Protein AF-A0A1Q3JWM1-F1 (afdb_monomer_lite)

Foldseek 3Di:
DDDDPPPPDQKDKDFDDPVCVVLLVVQVPPDQQDLVSAAWGMFIGGNNHTFKTWHWGADPVRDIDIDMTGHPPPDDPVSRVVRRVNSVVRCCVVPVPPDPNCVVSSVVSVVVSVVVVVVVVVVVVVVVVPDPPPDDDPDDDDDDDDDD

Structure (mmCIF, N/CA/C/O backbone):
data_AF-A0A1Q3JWM1-F1
#
_entry.id   AF-A0A1Q3JWM1-F1
#
loop_
_atom_site.group_PDB
_atom_site.id
_atom_site.type_symbol
_atom_site.label_atom_id
_atom_site.label_alt_id
_atom_site.label_comp_id
_atom_site.label_asym_id
_atom_site.label_entity_id
_atom_site.label_seq_id
_atom_site.pdbx_PDB_ins_code
_atom_site.Cartn_x
_atom_site.Cartn_y
_atom_site.Cartn_z
_atom_site.occupancy
_atom_site.B_iso_or_equiv
_atom_site.auth_seq_id
_atom_site.auth_comp_id
_atom_site.auth_asym_id
_atom_site.auth_atom_id
_atom_site.pdbx_PDB_model_num
ATOM 1 N N . MET A 1 1 ? -7.170 17.143 43.282 1.00 37.19 1 MET A N 1
ATOM 2 C CA . MET A 1 1 ? -6.488 16.048 42.560 1.00 37.19 1 MET A CA 1
ATOM 3 C C . MET A 1 1 ? -7.403 15.636 41.421 1.00 37.19 1 MET A C 1
ATOM 5 O O . MET A 1 1 ? -8.387 14.960 41.677 1.00 37.19 1 MET A O 1
ATOM 9 N N . ASN A 1 2 ? -7.149 16.125 40.206 1.00 36.41 2 ASN A N 1
ATOM 10 C CA . ASN A 1 2 ? -7.968 15.800 39.038 1.00 36.41 2 ASN A CA 1
ATOM 11 C C . ASN A 1 2 ? -7.281 14.666 38.282 1.00 36.41 2 ASN A C 1
ATOM 13 O O . ASN A 1 2 ? -6.197 14.849 37.736 1.00 36.41 2 ASN A O 1
ATOM 17 N N . THR A 1 3 ? -7.892 13.488 38.296 1.00 42.66 3 THR A N 1
ATOM 18 C CA . THR A 1 3 ? -7.459 12.333 37.514 1.00 42.66 3 THR A CA 1
ATOM 19 C C . THR A 1 3 ? -7.786 12.576 36.045 1.00 42.66 3 THR A C 1
ATOM 21 O O . THR A 1 3 ? -8.937 12.471 35.626 1.00 42.66 3 THR A O 1
ATOM 24 N N . THR A 1 4 ? -6.775 12.921 35.252 1.00 42.38 4 THR A N 1
ATOM 25 C CA . THR A 1 4 ? -6.856 12.885 33.791 1.00 42.38 4 THR A CA 1
ATOM 26 C C . THR A 1 4 ? -6.904 11.429 33.342 1.00 42.38 4 THR A C 1
ATOM 28 O O . THR A 1 4 ? -5.921 10.706 33.485 1.00 42.38 4 THR A O 1
ATOM 31 N N . HIS A 1 5 ? -8.040 10.995 32.797 1.00 37.16 5 HIS A N 1
ATOM 32 C CA . HIS A 1 5 ? -8.106 9.778 31.994 1.00 37.16 5 HIS A CA 1
ATOM 33 C C . HIS A 1 5 ? -7.299 10.004 30.711 1.00 37.16 5 HIS A C 1
ATOM 35 O O . HIS A 1 5 ? -7.770 10.611 29.753 1.00 37.16 5 HIS A O 1
ATOM 41 N N . THR A 1 6 ? -6.052 9.549 30.705 1.00 42.75 6 THR A N 1
ATOM 42 C CA . THR A 1 6 ? -5.220 9.437 29.508 1.00 42.75 6 THR A CA 1
ATOM 43 C C . THR A 1 6 ? -5.717 8.251 28.678 1.00 42.75 6 THR A C 1
ATOM 45 O O . THR A 1 6 ? -5.238 7.131 28.824 1.00 42.75 6 THR A O 1
ATOM 48 N N . THR A 1 7 ? -6.695 8.473 27.797 1.00 46.28 7 THR A N 1
ATOM 49 C CA . THR A 1 7 ? -7.038 7.533 26.714 1.00 46.28 7 THR A CA 1
ATOM 50 C C . THR A 1 7 ? -6.046 7.740 25.569 1.00 46.28 7 THR A C 1
ATOM 52 O O . THR A 1 7 ? -6.336 8.351 24.542 1.00 46.28 7 THR A O 1
ATOM 55 N N . THR A 1 8 ? -4.805 7.313 25.782 1.00 51.16 8 THR A N 1
ATOM 56 C CA . THR A 1 8 ? -3.769 7.305 24.751 1.00 51.16 8 THR A CA 1
ATOM 57 C C . THR A 1 8 ? -3.976 6.113 23.809 1.00 51.16 8 THR A C 1
ATOM 59 O O . THR A 1 8 ? -4.182 4.987 24.251 1.00 51.16 8 THR A O 1
ATOM 62 N N . SER A 1 9 ? -3.857 6.367 22.500 1.00 58.03 9 SER A N 1
ATOM 63 C CA . SER A 1 9 ? -3.750 5.404 21.382 1.00 58.03 9 SER A CA 1
ATOM 64 C C . SER A 1 9 ? -5.025 4.688 20.898 1.00 58.03 9 SER A C 1
ATOM 66 O O . SER A 1 9 ? -5.264 3.524 21.200 1.00 58.03 9 SER A O 1
ATOM 68 N N . HIS A 1 10 ? -5.804 5.335 20.022 1.00 71.31 10 HIS A N 1
ATOM 69 C CA . HIS A 1 10 ? -6.784 4.606 19.196 1.00 71.31 10 HIS A CA 1
ATOM 70 C C . HIS A 1 10 ? -6.330 4.359 17.753 1.00 71.31 10 HIS A C 1
ATOM 72 O O . HIS A 1 10 ? -6.899 3.484 17.108 1.00 71.31 10 HIS A O 1
ATOM 78 N N . SER A 1 11 ? -5.300 5.061 17.265 1.00 82.44 11 SER A N 1
ATOM 79 C CA . SER A 1 11 ? -4.729 4.876 15.925 1.00 82.44 11 SER A CA 1
ATOM 80 C C . SER A 1 11 ? -3.393 4.133 15.970 1.00 82.44 11 SER A C 1
ATOM 82 O O . SER A 1 11 ? -2.489 4.537 16.703 1.00 82.44 11 SER A O 1
ATOM 84 N N . LYS A 1 12 ? -3.240 3.092 15.150 1.00 92.44 12 LYS A N 1
ATOM 85 C CA . LYS A 1 12 ? -2.008 2.308 14.999 1.00 92.44 12 LYS A CA 1
ATOM 86 C C . LYS A 1 12 ? -1.641 2.189 13.525 1.00 92.44 12 LYS A C 1
ATOM 88 O O . LYS A 1 12 ? -2.511 1.916 12.703 1.00 92.44 12 LYS A O 1
ATOM 93 N N . VAL A 1 13 ? -0.356 2.332 13.208 1.00 95.75 13 VAL A N 1
ATOM 94 C CA . VAL A 1 13 ? 0.182 1.970 11.892 1.00 95.75 13 VAL A CA 1
ATOM 95 C C . VAL A 1 13 ? 0.897 0.624 11.978 1.00 95.75 13 VAL A C 1
ATOM 97 O O . VAL A 1 13 ? 1.533 0.317 12.990 1.00 95.75 13 VAL A O 1
ATOM 100 N N . ARG A 1 14 ? 0.731 -0.220 10.958 1.00 95.94 14 ARG A N 1
ATOM 101 C CA . ARG A 1 14 ? 1.382 -1.536 10.870 1.00 95.94 14 ARG A CA 1
ATOM 102 C C . ARG A 1 14 ? 1.561 -1.997 9.426 1.00 95.94 14 ARG A C 1
ATOM 104 O O . ARG A 1 14 ? 0.873 -1.515 8.528 1.00 95.94 14 ARG A O 1
ATOM 111 N N . ASN A 1 15 ? 2.419 -2.998 9.240 1.00 96.44 15 ASN A N 1
ATOM 112 C CA . ASN A 1 15 ? 2.570 -3.717 7.976 1.00 96.44 15 ASN A CA 1
ATOM 113 C C . ASN A 1 15 ? 1.257 -4.364 7.510 1.00 96.44 15 ASN A C 1
ATOM 115 O O . ASN A 1 15 ? 0.400 -4.761 8.312 1.00 96.44 15 ASN A O 1
ATOM 119 N N . VAL A 1 16 ? 1.144 -4.503 6.191 1.00 95.81 16 VAL A N 1
ATOM 120 C CA . VAL A 1 16 ? 0.069 -5.247 5.533 1.00 95.81 16 VAL A CA 1
ATOM 121 C C . VAL A 1 16 ? 0.322 -6.749 5.666 1.00 95.81 16 VAL A C 1
ATOM 123 O O . VAL A 1 16 ? 1.399 -7.240 5.326 1.00 95.81 16 VAL A O 1
ATOM 126 N N . HIS A 1 17 ? -0.689 -7.497 6.104 1.00 93.75 17 HIS A N 1
ATOM 127 C CA . HIS A 1 17 ? -0.715 -8.955 6.014 1.00 93.75 17 HIS A CA 1
ATOM 128 C C . HIS A 1 17 ? -1.680 -9.410 4.914 1.00 93.75 17 HIS A C 1
ATOM 130 O O . HIS A 1 17 ? -2.608 -8.695 4.543 1.00 93.75 17 HIS A O 1
ATOM 136 N N . LEU A 1 18 ? -1.507 -10.638 4.411 1.00 89.19 18 LEU A N 1
ATOM 137 C CA . LEU A 1 18 ? -2.364 -11.186 3.351 1.00 89.19 18 LEU A CA 1
ATOM 138 C C . LEU A 1 18 ? -3.856 -11.171 3.737 1.00 89.19 18 LEU A C 1
ATOM 140 O O . LEU A 1 18 ? -4.710 -10.845 2.917 1.00 89.19 18 LEU A O 1
ATOM 144 N N . ALA A 1 19 ? -4.159 -11.454 5.007 1.00 91.75 19 ALA A N 1
ATOM 145 C CA . ALA A 1 19 ? -5.518 -11.424 5.548 1.00 91.75 19 ALA A CA 1
ATOM 146 C C . ALA A 1 19 ? -6.165 -10.023 5.534 1.00 91.75 19 ALA A C 1
ATOM 148 O O . ALA A 1 19 ? -7.382 -9.910 5.671 1.00 91.75 19 ALA A O 1
ATOM 149 N N . ASP A 1 20 ? -5.379 -8.956 5.364 1.00 94.06 20 ASP A N 1
ATOM 150 C CA . ASP A 1 20 ? -5.893 -7.591 5.279 1.00 94.06 20 ASP A CA 1
ATOM 151 C C . ASP A 1 20 ? -6.353 -7.214 3.865 1.00 94.06 20 ASP A C 1
ATOM 153 O O . ASP A 1 20 ? -7.074 -6.229 3.713 1.00 94.06 20 ASP A O 1
ATOM 157 N N . LEU A 1 21 ? -5.982 -7.974 2.825 1.00 92.56 21 LEU A N 1
ATOM 158 C CA . LEU A 1 21 ? -6.252 -7.593 1.433 1.00 92.56 21 LEU A CA 1
ATOM 159 C C . LEU A 1 21 ? -7.745 -7.390 1.149 1.00 92.56 21 LEU A C 1
ATOM 161 O O . LEU A 1 21 ? -8.106 -6.421 0.486 1.00 92.56 21 LEU A O 1
ATOM 165 N N . SER A 1 22 ? -8.625 -8.234 1.694 1.00 91.12 22 SER A N 1
ATOM 166 C CA . SER A 1 22 ? -10.079 -8.073 1.535 1.00 91.12 22 SER A CA 1
ATOM 167 C C . SER A 1 22 ? -10.580 -6.743 2.111 1.00 91.12 22 SER A C 1
ATOM 169 O O . SER A 1 22 ? -11.409 -6.064 1.504 1.00 91.12 22 SER A O 1
ATOM 171 N N . LYS A 1 23 ? -10.020 -6.321 3.248 1.00 93.00 23 LYS A N 1
ATOM 172 C CA . LYS A 1 23 ? -10.334 -5.042 3.893 1.00 93.00 23 LYS A CA 1
ATOM 173 C C . LYS A 1 23 ? -9.750 -3.860 3.117 1.00 93.00 23 LYS A C 1
ATOM 175 O O . LYS A 1 23 ? -10.416 -2.839 2.995 1.00 93.00 23 LYS A O 1
ATOM 180 N N . ILE A 1 24 ? -8.548 -3.994 2.552 1.00 93.75 24 ILE A N 1
ATOM 181 C CA . ILE A 1 24 ? -7.938 -2.965 1.692 1.00 93.75 24 ILE A CA 1
ATOM 182 C C . ILE A 1 24 ? -8.775 -2.759 0.430 1.00 93.75 24 ILE A C 1
ATOM 184 O O . ILE A 1 24 ? -9.033 -1.622 0.054 1.00 93.75 24 ILE A O 1
ATOM 188 N N . ILE A 1 25 ? -9.262 -3.837 -0.191 1.00 92.25 25 ILE A N 1
ATOM 189 C CA . ILE A 1 25 ? -10.159 -3.755 -1.353 1.00 92.25 25 ILE A CA 1
ATOM 190 C C . ILE A 1 25 ? -11.453 -3.025 -0.984 1.00 92.25 25 ILE A C 1
ATOM 192 O O . ILE A 1 25 ? -11.930 -2.206 -1.766 1.00 92.25 25 ILE A O 1
ATOM 196 N N . ALA A 1 26 ? -11.989 -3.256 0.217 1.00 90.69 26 ALA A N 1
ATOM 197 C CA . ALA A 1 26 ? -13.153 -2.518 0.700 1.00 90.69 26 ALA A CA 1
ATOM 198 C C . ALA A 1 26 ? -12.875 -1.008 0.855 1.00 90.69 26 ALA A C 1
ATOM 200 O O . ALA A 1 26 ? -13.750 -0.204 0.546 1.00 90.69 26 ALA A O 1
ATOM 201 N N . VAL A 1 27 ? -11.665 -0.609 1.278 1.00 91.00 27 VAL A N 1
ATOM 202 C CA . VAL A 1 27 ? -11.246 0.811 1.313 1.00 91.00 27 VAL A CA 1
ATOM 203 C C . VAL A 1 27 ? -11.011 1.366 -0.095 1.00 91.00 27 VAL A C 1
ATOM 205 O O . VAL A 1 27 ? -11.381 2.501 -0.375 1.00 91.00 27 VAL A O 1
ATOM 208 N N . TYR A 1 28 ? -10.429 0.575 -1.000 1.00 91.06 28 TYR A N 1
ATOM 209 C CA . TYR A 1 28 ? -10.195 0.962 -2.395 1.00 91.06 28 TYR A CA 1
ATOM 210 C C . TYR A 1 28 ? -11.502 1.271 -3.144 1.00 91.06 28 TYR A C 1
ATOM 212 O O . TYR A 1 28 ? -11.532 2.155 -4.007 1.00 91.06 28 TYR A O 1
ATOM 220 N N . GLY A 1 29 ? -12.584 0.582 -2.768 1.00 88.06 29 GLY A N 1
ATOM 221 C CA . GLY A 1 29 ? -13.933 0.787 -3.280 1.00 88.06 29 GLY A CA 1
ATOM 222 C C . GLY A 1 29 ? -14.179 0.095 -4.623 1.00 88.06 29 GLY A C 1
ATOM 223 O O . GLY A 1 29 ? -13.504 -0.865 -4.991 1.00 88.06 29 GLY A O 1
ATOM 224 N N . ASN A 1 30 ? -15.154 0.600 -5.382 1.00 84.69 30 ASN A N 1
ATOM 225 C CA . ASN A 1 30 ? -15.627 -0.007 -6.637 1.00 84.69 30 ASN A CA 1
ATOM 226 C C . ASN A 1 30 ? -14.753 0.317 -7.863 1.00 84.69 30 ASN A C 1
ATOM 228 O O . ASN A 1 30 ? -15.215 0.230 -9.000 1.00 84.69 30 ASN A O 1
ATOM 232 N N . LYS A 1 31 ? -13.498 0.722 -7.653 1.00 87.88 31 LYS A N 1
ATOM 233 C CA . LYS A 1 31 ? -12.572 1.008 -8.749 1.00 87.88 31 LYS A CA 1
ATOM 234 C C . LYS A 1 31 ? -12.132 -0.307 -9.411 1.00 87.88 31 LYS A C 1
ATOM 236 O O . LYS A 1 31 ? -11.950 -1.309 -8.710 1.00 87.88 31 LYS A O 1
ATOM 241 N N . PRO A 1 32 ? -11.959 -0.333 -10.744 1.00 87.56 32 PRO A N 1
ATOM 242 C CA . PRO A 1 32 ? -11.414 -1.502 -11.418 1.00 87.56 32 PRO A CA 1
ATOM 243 C C . PRO A 1 32 ? -10.010 -1.788 -10.882 1.00 87.56 32 PRO A C 1
ATOM 245 O O . PRO A 1 32 ? -9.215 -0.872 -10.682 1.00 87.56 32 PRO A O 1
ATOM 248 N N . LEU A 1 33 ? -9.711 -3.061 -10.633 1.00 90.19 33 LEU A N 1
ATOM 249 C CA . LEU A 1 33 ? -8.366 -3.461 -10.238 1.00 90.19 33 LEU A CA 1
ATOM 250 C C . LEU A 1 33 ? -7.458 -3.388 -11.469 1.00 90.19 33 LEU A C 1
ATOM 252 O O . LEU A 1 33 ? -7.638 -4.136 -12.426 1.00 90.19 33 LEU A O 1
ATOM 256 N N . SER A 1 34 ? -6.493 -2.480 -11.426 1.00 91.00 34 SER A N 1
ATOM 257 C CA . SER A 1 34 ? -5.409 -2.333 -12.397 1.00 91.00 34 SER A CA 1
ATOM 258 C C . SER A 1 34 ? -4.077 -2.272 -11.650 1.00 91.00 34 SER A C 1
ATOM 260 O O . SER A 1 34 ? -4.037 -2.318 -10.419 1.00 91.00 34 SER A O 1
ATOM 262 N N . THR A 1 35 ? -2.969 -2.131 -12.374 1.00 89.25 35 THR A N 1
ATOM 263 C CA . THR A 1 35 ? -1.657 -1.880 -11.760 1.00 89.25 35 THR A CA 1
ATOM 264 C C . THR A 1 35 ? -1.629 -0.616 -10.896 1.00 89.25 35 THR A C 1
ATOM 266 O O . THR A 1 35 ? -0.786 -0.521 -10.009 1.00 89.25 35 THR A O 1
ATOM 269 N N . ASP A 1 36 ? -2.582 0.304 -11.077 1.00 89.25 36 ASP A N 1
ATOM 270 C CA . ASP A 1 36 ? -2.727 1.519 -10.264 1.00 89.25 36 ASP A CA 1
ATOM 271 C C . ASP A 1 36 ? -3.224 1.227 -8.843 1.00 89.25 36 ASP A C 1
ATOM 273 O O . ASP A 1 36 ? -3.141 2.088 -7.968 1.00 89.25 36 ASP A O 1
ATOM 277 N N . PHE A 1 37 ? -3.717 0.007 -8.587 1.00 91.94 37 PHE A N 1
ATOM 278 C CA . PHE A 1 37 ? -3.938 -0.493 -7.229 1.00 91.94 37 PHE A CA 1
ATOM 279 C C . PHE A 1 37 ? -2.636 -0.486 -6.411 1.00 91.94 37 PHE A C 1
ATOM 281 O O . PHE A 1 37 ? -2.662 -0.270 -5.198 1.00 91.94 37 PHE A O 1
ATOM 288 N N . GLY A 1 38 ? -1.499 -0.681 -7.086 1.00 94.75 38 GLY A N 1
ATOM 289 C CA . GLY A 1 38 ? -0.177 -0.673 -6.485 1.00 94.75 38 GLY A CA 1
ATOM 290 C C . GLY A 1 38 ? 0.079 -1.852 -5.547 1.00 94.75 38 GLY A C 1
ATOM 291 O O . GLY A 1 38 ? -0.620 -2.868 -5.554 1.00 94.75 38 GLY A O 1
ATOM 292 N N . LEU A 1 39 ? 1.131 -1.721 -4.744 1.00 96.25 39 LEU A N 1
ATOM 293 C CA . LEU A 1 39 ? 1.480 -2.662 -3.687 1.00 96.25 39 LEU A CA 1
ATOM 294 C C . LEU A 1 39 ? 1.229 -1.994 -2.330 1.00 96.25 39 LEU A C 1
ATOM 296 O O . LEU A 1 39 ? 1.955 -1.059 -1.985 1.00 96.25 39 LEU A O 1
ATOM 300 N N . PRO A 1 40 ? 0.234 -2.447 -1.550 1.00 97.19 40 PRO A N 1
ATOM 301 C CA . PRO A 1 40 ? 0.021 -1.952 -0.197 1.00 97.19 40 PRO A CA 1
ATOM 302 C C . PRO A 1 40 ? 1.236 -2.231 0.693 1.00 97.19 40 PRO A C 1
ATOM 304 O O . PRO A 1 40 ? 1.732 -3.357 0.734 1.00 97.19 40 PRO A O 1
ATOM 307 N N . LEU A 1 41 ? 1.694 -1.212 1.418 1.00 97.19 41 LEU A N 1
ATOM 308 C CA . LEU A 1 41 ? 2.871 -1.283 2.291 1.00 97.19 41 LEU A CA 1
ATOM 309 C C . LEU A 1 41 ? 2.491 -1.172 3.767 1.00 97.19 41 LEU A C 1
ATOM 311 O O . LEU A 1 41 ? 2.994 -1.925 4.600 1.00 97.19 41 LEU A O 1
ATOM 315 N N . ALA A 1 42 ? 1.571 -0.261 4.085 1.00 97.88 42 ALA A N 1
ATOM 316 C CA . ALA A 1 42 ? 1.201 0.051 5.457 1.00 97.88 42 ALA A CA 1
ATOM 317 C C . ALA A 1 42 ? -0.302 0.285 5.603 1.00 97.88 42 ALA A C 1
ATOM 319 O O . ALA A 1 42 ? -0.975 0.723 4.670 1.00 97.88 42 ALA A O 1
ATOM 320 N N . LEU A 1 43 ? -0.813 0.018 6.801 1.00 97.56 43 LEU A N 1
ATOM 321 C CA . LEU A 1 43 ? -2.209 0.190 7.185 1.00 97.56 43 LEU A CA 1
ATOM 322 C C . LEU A 1 43 ? -2.316 1.156 8.347 1.00 97.56 43 LEU A C 1
ATOM 324 O O . LEU A 1 43 ? -1.548 1.051 9.300 1.00 97.56 43 LEU A O 1
ATOM 328 N N . LEU A 1 44 ? -3.324 2.020 8.298 1.00 96.50 44 LEU A N 1
ATOM 329 C CA . LEU A 1 44 ? -3.804 2.764 9.450 1.00 96.50 44 LEU A CA 1
ATOM 330 C C . LEU A 1 44 ? -5.034 2.059 10.022 1.00 96.50 44 LEU A C 1
ATOM 332 O O . LEU A 1 44 ? -6.052 1.895 9.344 1.00 96.50 44 LEU A O 1
ATOM 336 N N . GLU A 1 45 ? -4.934 1.679 11.287 1.00 94.44 45 GLU A N 1
ATOM 337 C CA . GLU A 1 45 ? -5.984 1.019 12.048 1.00 94.44 45 GLU A CA 1
ATOM 338 C C . GLU A 1 45 ? -6.511 1.964 13.130 1.00 94.44 45 GLU A C 1
ATOM 340 O O . GLU A 1 45 ? -5.724 2.513 13.900 1.00 94.44 45 GLU A O 1
ATOM 345 N N . TYR A 1 46 ? -7.830 2.144 13.202 1.00 91.12 46 TYR A N 1
ATOM 346 C CA . TYR A 1 46 ? -8.507 2.870 14.273 1.00 91.12 46 TYR A CA 1
ATOM 347 C C . TYR A 1 46 ? -9.557 1.961 14.909 1.00 91.12 46 TYR A C 1
ATOM 349 O O . TYR A 1 46 ? -10.413 1.431 14.209 1.00 91.12 46 TYR A O 1
ATOM 357 N N . CYS A 1 47 ? -9.483 1.725 16.222 1.00 88.56 47 CYS A N 1
ATOM 358 C CA . CYS A 1 47 ? -10.424 0.837 16.929 1.00 88.56 47 CYS A CA 1
ATOM 359 C C . CYS A 1 47 ? -10.608 -0.552 16.269 1.00 88.56 47 CYS A C 1
ATOM 361 O O . CYS A 1 47 ? -11.719 -1.075 16.215 1.00 88.56 47 CYS A O 1
ATOM 363 N N . LYS A 1 48 ? -9.511 -1.170 15.800 1.00 87.88 48 LYS A N 1
ATOM 364 C CA . LYS A 1 48 ? -9.475 -2.462 15.071 1.00 87.88 48 LYS A CA 1
ATOM 365 C C . LYS A 1 48 ? -10.069 -2.449 13.658 1.00 87.88 48 LYS A C 1
ATOM 367 O O . LYS A 1 48 ? -10.152 -3.496 13.012 1.00 87.88 48 LYS A O 1
ATOM 372 N N . GLU A 1 49 ? -10.441 -1.282 13.153 1.00 91.31 49 GLU A N 1
ATOM 373 C CA . GLU A 1 49 ? -10.905 -1.090 11.787 1.00 91.31 49 GLU A CA 1
ATOM 374 C C . GLU A 1 49 ? -9.787 -0.509 10.918 1.00 91.31 49 GLU A C 1
ATOM 376 O O . GLU A 1 49 ? -9.082 0.410 11.328 1.00 91.31 49 GLU A O 1
ATOM 381 N N . ILE A 1 50 ? -9.617 -1.034 9.701 1.00 94.06 50 ILE A N 1
ATOM 382 C CA . ILE A 1 50 ? -8.703 -0.434 8.724 1.00 94.06 50 ILE A CA 1
ATOM 383 C C . ILE A 1 50 ? -9.387 0.794 8.131 1.00 94.06 50 ILE A C 1
ATOM 385 O O . ILE A 1 50 ? -10.398 0.676 7.435 1.00 94.06 50 ILE A O 1
ATOM 389 N N . CYS A 1 51 ? -8.806 1.959 8.398 1.00 94.25 51 CYS A N 1
ATOM 390 C CA . CYS A 1 51 ? -9.347 3.258 8.008 1.00 94.25 51 CYS A CA 1
ATOM 391 C C . CYS A 1 51 ? -8.507 3.962 6.943 1.00 94.25 51 CYS A C 1
ATOM 393 O O . CYS A 1 51 ? -8.951 4.950 6.364 1.00 94.25 51 CYS A O 1
ATOM 395 N N . GLY A 1 52 ? -7.315 3.452 6.652 1.00 95.88 52 GLY A N 1
ATOM 396 C CA . GLY A 1 52 ? -6.501 3.909 5.539 1.00 95.88 52 GLY A CA 1
ATOM 397 C C . GLY A 1 52 ? -5.358 2.954 5.248 1.00 95.88 52 GLY A C 1
ATOM 398 O O . GLY A 1 52 ? -5.056 2.062 6.043 1.00 95.88 52 GLY A O 1
ATOM 399 N N . TYR A 1 53 ? -4.732 3.132 4.096 1.00 97.50 53 TYR A N 1
ATOM 400 C CA . TYR A 1 53 ? -3.543 2.391 3.709 1.00 97.50 53 TYR A CA 1
ATOM 401 C C . TYR A 1 53 ? -2.635 3.249 2.828 1.00 97.50 53 TYR A C 1
ATOM 403 O O . TYR A 1 53 ? -3.097 4.134 2.105 1.00 97.50 53 TYR A O 1
ATOM 411 N N . ALA A 1 54 ? -1.337 2.981 2.911 1.00 97.88 54 ALA A N 1
ATOM 412 C CA . ALA A 1 54 ? -0.344 3.489 1.980 1.00 97.88 54 ALA A CA 1
ATOM 413 C C . ALA A 1 54 ? 0.066 2.378 1.020 1.00 97.88 54 ALA A C 1
ATOM 415 O O . ALA A 1 54 ? 0.180 1.209 1.403 1.00 97.88 54 ALA A O 1
ATOM 416 N N . PHE A 1 55 ? 0.300 2.753 -0.226 1.00 97.50 55 PHE A N 1
ATOM 417 C CA . PHE A 1 55 ? 0.675 1.845 -1.294 1.00 97.50 55 PHE A CA 1
ATOM 418 C C . PHE A 1 55 ? 1.696 2.511 -2.204 1.00 97.50 55 PHE A C 1
ATOM 420 O O . PHE A 1 55 ? 1.684 3.726 -2.387 1.00 97.50 55 PHE A O 1
ATOM 427 N N . VAL A 1 56 ? 2.573 1.700 -2.785 1.00 96.88 56 VAL A N 1
ATOM 428 C CA . VAL A 1 56 ? 3.497 2.155 -3.821 1.00 96.88 56 VAL A CA 1
ATOM 429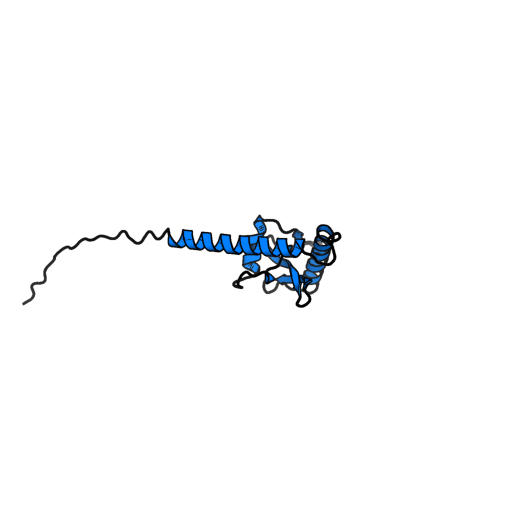 C C . VAL A 1 56 ? 2.937 1.819 -5.199 1.00 96.88 56 VAL A C 1
ATOM 431 O O . VAL A 1 56 ? 2.440 0.716 -5.434 1.00 96.88 56 VAL A O 1
ATOM 434 N N . THR A 1 57 ? 3.015 2.776 -6.113 1.00 95.81 57 THR A N 1
ATOM 435 C CA . THR A 1 57 ? 2.691 2.619 -7.535 1.00 95.81 57 THR A CA 1
ATOM 436 C C . THR A 1 57 ? 3.751 3.328 -8.379 1.00 95.81 57 THR A C 1
ATOM 438 O O . THR A 1 57 ? 4.689 3.898 -7.827 1.00 95.81 57 THR A O 1
ATOM 441 N N . PHE A 1 58 ? 3.623 3.301 -9.701 1.00 94.06 58 PHE A N 1
ATOM 442 C CA . PHE A 1 58 ? 4.498 4.038 -10.609 1.00 94.06 58 PHE A CA 1
ATOM 443 C C . PHE A 1 58 ? 3.827 5.331 -11.075 1.00 94.06 58 PHE A C 1
ATOM 445 O O . PHE A 1 58 ? 2.626 5.356 -11.346 1.00 94.06 58 PHE A O 1
ATOM 452 N N . ASN A 1 59 ? 4.594 6.419 -11.135 1.00 92.81 59 ASN A N 1
ATOM 453 C CA . ASN A 1 59 ? 4.153 7.671 -11.747 1.00 92.81 59 ASN A CA 1
ATOM 454 C C . ASN A 1 59 ? 4.248 7.597 -13.290 1.00 92.81 59 ASN A C 1
ATOM 456 O O . ASN A 1 59 ? 4.652 6.583 -13.865 1.00 92.81 59 ASN A O 1
ATOM 460 N N . SER A 1 60 ? 3.910 8.689 -13.981 1.00 91.69 60 SER A N 1
ATOM 461 C CA . SER A 1 60 ? 4.004 8.780 -15.449 1.00 91.69 60 SER A CA 1
ATOM 462 C C . SER A 1 60 ? 5.429 8.660 -16.002 1.00 91.69 60 SER A C 1
ATOM 464 O O . SER A 1 60 ? 5.594 8.395 -17.189 1.00 91.69 60 SER A O 1
ATOM 466 N N . PHE A 1 61 ? 6.448 8.853 -15.163 1.00 91.25 61 PHE A N 1
ATOM 467 C CA . PHE A 1 61 ? 7.868 8.719 -15.498 1.00 91.25 61 PHE A CA 1
ATOM 468 C C . PHE A 1 61 ? 8.422 7.327 -15.164 1.00 91.25 61 PHE A C 1
ATOM 470 O O . PHE A 1 61 ? 9.622 7.099 -15.281 1.00 91.25 61 PHE A O 1
ATOM 477 N N . ASN A 1 62 ? 7.554 6.382 -14.783 1.00 89.81 62 ASN A N 1
ATOM 478 C CA . ASN A 1 62 ? 7.927 5.037 -14.354 1.00 89.81 62 ASN A CA 1
ATOM 479 C C . ASN A 1 62 ? 8.852 5.024 -13.120 1.00 89.81 62 ASN A C 1
ATOM 481 O O . ASN A 1 62 ? 9.651 4.108 -12.934 1.00 89.81 62 ASN A O 1
ATOM 485 N N . GLU A 1 63 ? 8.687 6.004 -12.236 1.00 91.69 63 GLU A N 1
ATOM 486 C CA . GLU A 1 63 ? 9.353 6.052 -10.936 1.00 91.69 63 GLU A CA 1
ATOM 487 C C . GLU A 1 63 ? 8.374 5.635 -9.827 1.00 91.69 63 GLU A C 1
ATOM 489 O O . GLU A 1 63 ? 7.184 5.975 -9.898 1.00 91.69 63 GLU A O 1
ATOM 494 N N . PRO A 1 64 ? 8.833 4.909 -8.791 1.00 93.69 64 PRO A N 1
ATOM 495 C CA . PRO A 1 64 ? 7.993 4.573 -7.651 1.00 93.69 64 PRO A CA 1
ATOM 496 C C . PRO A 1 64 ? 7.535 5.825 -6.901 1.00 93.69 64 PRO A C 1
ATOM 498 O O . PRO A 1 64 ? 8.335 6.688 -6.550 1.00 93.69 64 PRO A O 1
ATOM 501 N N . GLN A 1 65 ? 6.247 5.883 -6.586 1.00 95.25 65 GLN A N 1
ATOM 502 C CA . GLN A 1 65 ? 5.655 6.895 -5.719 1.00 95.25 65 GLN A CA 1
ATOM 503 C C . GLN A 1 65 ? 4.781 6.228 -4.658 1.00 95.25 65 GLN A C 1
ATOM 505 O O . GLN A 1 65 ? 4.020 5.301 -4.956 1.00 95.25 65 GLN A O 1
ATOM 510 N N . ILE A 1 66 ? 4.876 6.709 -3.419 1.00 96.81 66 ILE A N 1
ATOM 511 C CA . ILE A 1 66 ? 4.006 6.276 -2.326 1.00 96.81 66 ILE A CA 1
ATOM 512 C C . ILE A 1 66 ? 2.801 7.204 -2.265 1.00 96.81 66 ILE A C 1
ATOM 514 O O . ILE A 1 66 ? 2.933 8.423 -2.165 1.00 96.81 66 ILE A O 1
ATOM 518 N N . LEU A 1 67 ? 1.620 6.604 -2.316 1.00 96.50 67 LEU A N 1
ATOM 519 C CA . LEU A 1 67 ? 0.340 7.280 -2.194 1.00 96.50 67 LEU A CA 1
ATOM 520 C C . LEU A 1 67 ? -0.426 6.714 -1.001 1.00 96.50 67 LEU A C 1
ATOM 522 O O . LEU A 1 67 ? -0.182 5.598 -0.540 1.00 96.50 67 LEU A O 1
ATOM 526 N N . THR A 1 68 ? -1.386 7.490 -0.512 1.00 96.31 68 THR A N 1
ATOM 527 C CA . THR A 1 68 ? -2.266 7.102 0.591 1.00 96.31 68 THR A CA 1
ATOM 528 C C . THR A 1 68 ? -3.721 7.180 0.181 1.00 96.31 68 THR A C 1
ATOM 530 O O . THR A 1 68 ? -4.115 7.995 -0.652 1.00 96.31 68 THR A O 1
ATOM 533 N N . HIS A 1 69 ? -4.528 6.315 0.784 1.00 95.44 69 HIS A N 1
ATOM 534 C CA . HIS A 1 69 ? -5.972 6.315 0.634 1.00 95.44 69 HIS A CA 1
ATOM 535 C C . HIS A 1 69 ? -6.612 6.089 2.001 1.00 95.44 69 HIS A C 1
ATOM 537 O O . HIS A 1 69 ? -6.188 5.216 2.760 1.00 95.44 69 HIS A O 1
ATOM 543 N N . PHE A 1 70 ? -7.640 6.873 2.308 1.00 94.44 70 PHE A N 1
ATOM 544 C CA . PHE A 1 70 ? -8.378 6.823 3.562 1.00 94.44 70 PHE A CA 1
ATOM 545 C C . PHE A 1 70 ? -9.864 6.608 3.311 1.00 94.44 70 PHE A C 1
ATOM 547 O O . PHE A 1 70 ? -10.415 7.055 2.305 1.00 94.44 70 PHE A O 1
ATOM 554 N N . LYS A 1 71 ? -10.530 5.986 4.283 1.00 93.00 71 LYS A N 1
ATOM 555 C CA . LYS A 1 71 ? -11.978 6.103 4.427 1.00 93.00 71 LYS A CA 1
ATOM 556 C C . LYS A 1 71 ? -12.341 7.560 4.716 1.00 93.00 71 LYS A C 1
ATOM 558 O O . LYS A 1 71 ? -11.581 8.295 5.353 1.00 93.00 71 LYS A O 1
ATOM 563 N N . GLN A 1 72 ? -13.531 7.963 4.280 1.00 88.75 72 GLN A N 1
ATOM 564 C CA . GLN A 1 72 ? -14.052 9.306 4.522 1.00 88.75 72 GLN A CA 1
ATOM 565 C C . GLN A 1 72 ? -14.011 9.647 6.022 1.00 88.75 72 GLN A C 1
ATOM 567 O O . GLN A 1 72 ? -14.438 8.850 6.853 1.00 88.75 72 GLN A O 1
ATOM 572 N N . GLY A 1 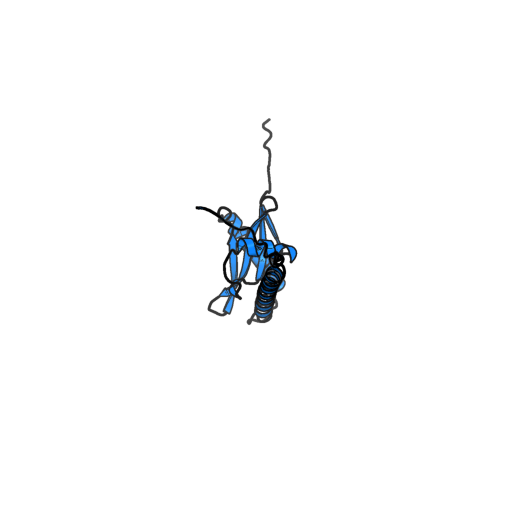73 ? -13.482 10.827 6.358 1.00 88.94 73 GLY A N 1
ATOM 573 C CA . GLY A 1 73 ? -13.395 11.320 7.739 1.00 88.94 73 GLY A CA 1
ATOM 574 C C . GLY A 1 73 ? -12.155 10.886 8.533 1.00 88.94 73 GLY A C 1
ATOM 575 O O . GLY A 1 73 ? -11.972 11.375 9.642 1.00 88.94 73 GLY A O 1
ATOM 576 N N . PHE A 1 74 ? -11.286 10.026 7.984 1.00 90.19 74 PHE A N 1
ATOM 577 C CA . PHE A 1 74 ? -10.056 9.573 8.661 1.00 90.19 74 PHE A CA 1
ATOM 578 C C . PHE A 1 74 ? -8.767 10.230 8.135 1.00 90.19 74 PHE A C 1
ATOM 580 O O . PHE A 1 74 ? -7.705 10.095 8.755 1.00 90.19 74 PHE A O 1
ATOM 587 N N . GLU A 1 75 ? -8.840 10.946 7.008 1.00 93.25 75 GLU A N 1
ATOM 588 C CA . GLU A 1 75 ? -7.704 11.711 6.488 1.00 93.25 75 GLU A CA 1
ATOM 589 C C . GLU A 1 75 ? -7.524 13.001 7.294 1.00 93.25 75 GLU A C 1
ATOM 591 O O . GLU A 1 75 ? -8.351 13.911 7.261 1.00 93.25 75 GLU A O 1
ATOM 596 N N . THR A 1 76 ? -6.405 13.078 8.007 1.00 92.88 76 THR A N 1
ATOM 597 C CA . THR A 1 76 ? -5.896 14.290 8.648 1.00 92.88 76 THR A CA 1
ATOM 598 C C . THR A 1 76 ? -4.438 14.461 8.237 1.00 92.88 76 THR A C 1
ATOM 600 O O . THR A 1 76 ? -3.784 13.490 7.851 1.00 92.88 76 THR A O 1
ATOM 603 N N . VAL A 1 77 ? -3.887 15.671 8.360 1.00 92.94 77 VAL A N 1
ATOM 604 C CA . VAL A 1 77 ? -2.460 15.911 8.069 1.00 92.94 77 VAL A CA 1
ATOM 605 C C . VAL A 1 77 ? -1.565 14.983 8.902 1.00 92.94 77 VAL A C 1
ATOM 607 O O . VAL A 1 77 ? -0.646 14.370 8.366 1.00 92.94 77 VAL A O 1
ATOM 610 N N . ALA A 1 78 ? -1.880 14.807 10.189 1.00 91.31 78 ALA A N 1
ATOM 611 C CA . ALA A 1 78 ? -1.106 13.964 11.096 1.00 91.31 78 ALA A CA 1
ATOM 612 C C . ALA A 1 78 ? -1.166 12.474 10.718 1.00 91.31 78 ALA A C 1
ATOM 614 O O . ALA A 1 78 ? -0.133 11.809 10.672 1.00 91.31 78 ALA A O 1
ATOM 615 N N . THR A 1 79 ? -2.356 11.942 10.413 1.00 92.19 79 THR A N 1
ATOM 616 C CA . THR A 1 79 ? -2.514 10.526 10.035 1.00 92.19 79 THR A CA 1
ATOM 617 C C . THR A 1 79 ? -1.913 10.222 8.668 1.00 92.19 79 THR A C 1
ATOM 619 O O . THR A 1 79 ? -1.334 9.152 8.485 1.00 92.19 79 THR A O 1
ATOM 622 N N . LYS A 1 80 ? -1.992 11.168 7.728 1.00 94.62 80 LYS A N 1
ATOM 623 C CA . LYS A 1 80 ? -1.351 11.069 6.416 1.00 94.62 80 LYS A CA 1
ATOM 624 C C . LYS A 1 80 ? 0.165 11.037 6.520 1.00 94.62 80 LYS A C 1
ATOM 626 O O . LYS A 1 80 ? 0.779 10.155 5.927 1.00 94.62 80 LYS A O 1
ATOM 631 N N . GLN A 1 81 ? 0.743 11.954 7.294 1.00 95.25 81 GLN A N 1
ATOM 632 C CA . GLN A 1 81 ? 2.185 12.011 7.513 1.00 95.25 81 GLN A CA 1
ATOM 633 C C . GLN A 1 81 ? 2.688 10.726 8.175 1.00 95.25 81 GLN A C 1
ATOM 635 O O . GLN A 1 81 ? 3.552 10.055 7.625 1.00 95.25 81 GLN A O 1
ATOM 640 N N . LEU A 1 82 ? 2.059 10.317 9.282 1.00 94.69 82 LEU A N 1
ATOM 641 C CA . LEU A 1 82 ? 2.421 9.099 10.009 1.00 94.69 82 LEU A CA 1
ATOM 642 C C . LEU A 1 82 ? 2.394 7.849 9.115 1.00 94.69 82 LEU A C 1
ATOM 644 O O . LEU A 1 82 ? 3.291 7.010 9.179 1.00 94.69 82 LEU A O 1
ATOM 648 N N . LEU A 1 83 ? 1.353 7.710 8.290 1.00 96.75 83 LEU A N 1
ATOM 649 C CA . LEU A 1 83 ? 1.199 6.559 7.407 1.00 96.75 83 LEU A CA 1
ATOM 650 C C . LEU A 1 83 ? 2.206 6.582 6.246 1.00 96.75 83 LEU A C 1
ATOM 652 O O . LEU A 1 83 ? 2.733 5.529 5.890 1.00 96.75 83 LEU A O 1
ATOM 656 N N . ASN A 1 84 ? 2.483 7.760 5.679 1.00 96.94 84 ASN A N 1
ATOM 657 C CA . ASN A 1 84 ? 3.488 7.935 4.630 1.00 96.94 84 ASN A CA 1
ATOM 658 C C . ASN A 1 84 ? 4.902 7.639 5.134 1.00 96.94 84 ASN A C 1
ATOM 660 O O . ASN A 1 84 ? 5.636 6.925 4.457 1.00 96.94 84 ASN A O 1
ATOM 664 N N . ASP A 1 85 ? 5.274 8.152 6.308 1.00 96.81 85 ASP A N 1
ATOM 665 C CA . ASP A 1 85 ? 6.613 7.963 6.875 1.00 96.81 85 ASP A CA 1
ATOM 666 C C . ASP A 1 85 ? 6.883 6.480 7.131 1.00 96.81 85 ASP A C 1
ATOM 668 O O . ASP A 1 85 ? 7.875 5.930 6.654 1.00 96.81 85 ASP A O 1
ATOM 672 N N . TYR A 1 86 ? 5.928 5.788 7.756 1.00 97.94 86 TYR A N 1
ATOM 673 C CA . TYR A 1 86 ? 6.025 4.347 7.969 1.00 97.94 86 TYR A CA 1
ATOM 674 C C . TYR A 1 86 ? 6.092 3.564 6.648 1.00 97.94 86 TYR A C 1
ATOM 676 O O . TYR A 1 86 ? 6.869 2.622 6.505 1.00 97.94 86 TYR A O 1
ATOM 684 N N . ALA A 1 87 ? 5.286 3.939 5.651 1.00 97.75 87 ALA A N 1
ATOM 685 C CA . ALA A 1 87 ? 5.322 3.288 4.345 1.00 97.75 87 ALA A CA 1
ATOM 686 C C . ALA A 1 87 ? 6.654 3.505 3.619 1.00 97.75 87 ALA A C 1
ATOM 688 O O . ALA A 1 87 ? 7.131 2.582 2.962 1.00 97.75 87 ALA A O 1
ATOM 689 N N . ASN A 1 88 ? 7.266 4.683 3.763 1.00 97.25 88 ASN A N 1
ATOM 690 C CA . ASN A 1 88 ? 8.604 4.974 3.255 1.00 97.25 88 ASN A CA 1
ATOM 691 C C . ASN A 1 88 ? 9.657 4.082 3.916 1.00 97.25 88 ASN A C 1
ATOM 693 O O . ASN A 1 88 ? 10.480 3.502 3.212 1.00 97.25 88 ASN A O 1
ATOM 697 N N . GLU A 1 89 ? 9.611 3.911 5.238 1.00 97.00 89 GLU A N 1
ATOM 698 C CA . GLU A 1 89 ? 10.522 3.004 5.948 1.00 97.00 89 GLU A CA 1
ATOM 699 C 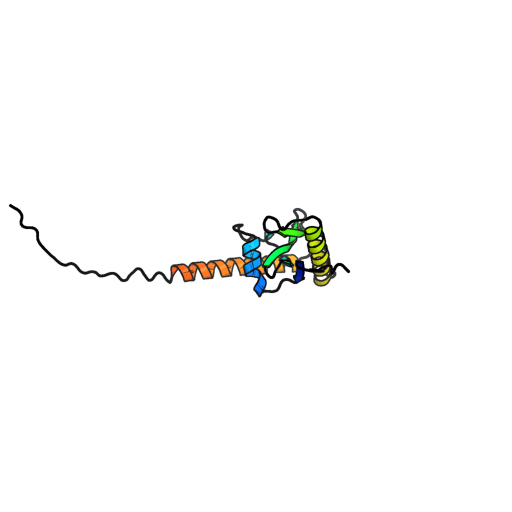C . GLU A 1 89 ? 10.402 1.563 5.432 1.00 97.00 89 GLU A C 1
ATOM 701 O O . GLU A 1 89 ? 11.408 0.921 5.119 1.00 97.00 89 GLU A O 1
ATOM 706 N N . VAL A 1 90 ? 9.169 1.068 5.267 1.00 96.75 90 VAL A N 1
ATOM 707 C CA . VAL A 1 90 ? 8.902 -0.264 4.701 1.00 96.75 90 VAL A CA 1
ATOM 708 C C . VAL A 1 90 ? 9.394 -0.357 3.256 1.00 96.75 90 VAL A C 1
ATOM 710 O O . VAL A 1 90 ? 10.020 -1.349 2.879 1.00 96.75 90 VAL A O 1
ATOM 713 N N . PHE A 1 91 ? 9.136 0.668 2.442 1.00 95.94 91 PHE A N 1
ATOM 714 C CA . PHE A 1 91 ? 9.558 0.709 1.047 1.00 95.94 91 PHE A CA 1
ATOM 715 C C . PHE A 1 91 ? 11.079 0.632 0.926 1.00 95.94 91 PHE A C 1
ATOM 717 O O . PHE A 1 91 ? 11.595 -0.261 0.254 1.00 95.94 91 PHE A O 1
ATOM 724 N N . VAL A 1 92 ? 11.795 1.512 1.626 1.00 94.31 92 VAL A N 1
ATOM 725 C CA . VAL A 1 92 ? 13.260 1.529 1.648 1.00 94.31 92 VAL A CA 1
ATOM 726 C C . VAL A 1 92 ? 13.789 0.195 2.173 1.00 94.31 92 VAL A C 1
ATOM 728 O O . VAL A 1 92 ? 14.659 -0.396 1.549 1.00 94.31 92 VAL A O 1
ATOM 731 N N . SER A 1 93 ? 13.221 -0.364 3.243 1.00 93.94 93 SER A N 1
ATOM 732 C CA . SER A 1 93 ? 13.661 -1.663 3.769 1.00 93.94 93 SER A CA 1
ATOM 733 C C . SER A 1 93 ? 13.548 -2.808 2.748 1.00 93.94 93 SER A C 1
ATOM 735 O O . SER A 1 93 ? 14.429 -3.668 2.690 1.00 93.94 93 SER A O 1
ATOM 737 N N . LEU A 1 94 ? 12.495 -2.824 1.926 1.00 91.62 94 LEU A N 1
ATOM 738 C CA . LEU A 1 94 ? 12.251 -3.885 0.941 1.00 91.62 94 LEU A CA 1
ATOM 739 C C . LEU A 1 94 ? 12.985 -3.673 -0.390 1.00 91.62 94 LEU A C 1
ATOM 741 O O . LEU A 1 94 ? 13.301 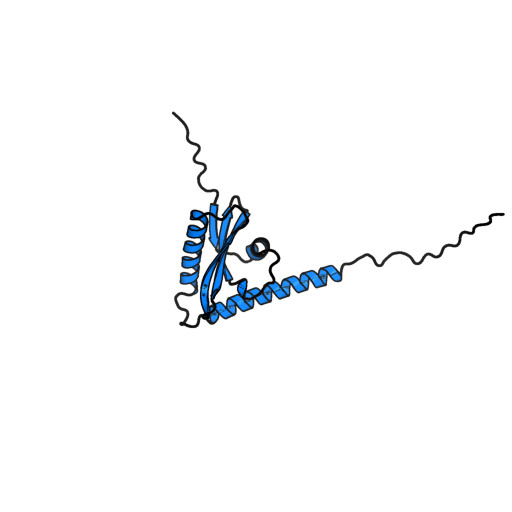-4.653 -1.075 1.00 91.62 94 LEU A O 1
ATOM 745 N N . TYR A 1 95 ? 13.223 -2.413 -0.759 1.00 90.69 95 TYR A N 1
ATOM 746 C CA . TYR A 1 95 ? 13.609 -2.010 -2.111 1.00 90.69 95 TYR A CA 1
ATOM 747 C C . TYR A 1 95 ? 14.880 -1.145 -2.181 1.00 90.69 95 TYR A C 1
ATOM 749 O O . TYR A 1 95 ? 15.285 -0.791 -3.282 1.00 90.69 95 TYR A O 1
ATOM 757 N N . ALA A 1 96 ? 15.566 -0.859 -1.063 1.00 82.75 96 ALA A N 1
ATOM 758 C CA . ALA A 1 96 ? 16.795 -0.043 -1.036 1.00 82.75 96 ALA A CA 1
ATOM 759 C C . ALA A 1 96 ? 17.911 -0.554 -1.958 1.00 82.75 96 ALA A C 1
ATOM 761 O O . ALA A 1 96 ? 18.712 0.235 -2.446 1.00 82.75 96 ALA A O 1
ATOM 762 N N . ASN A 1 97 ? 17.965 -1.868 -2.179 1.00 82.62 97 ASN A N 1
ATOM 763 C CA . ASN A 1 97 ? 18.988 -2.511 -3.002 1.00 82.62 97 ASN A CA 1
ATOM 764 C C . ASN A 1 97 ? 18.484 -2.866 -4.409 1.00 82.62 97 ASN A C 1
ATOM 766 O O . ASN A 1 97 ? 19.166 -3.603 -5.120 1.00 82.62 97 ASN A O 1
ATOM 770 N N . GLU A 1 98 ? 17.278 -2.441 -4.803 1.00 79.31 98 GLU A N 1
ATOM 771 C CA . GLU A 1 98 ? 16.864 -2.624 -6.194 1.00 79.31 98 GLU A CA 1
ATOM 772 C C . GLU A 1 98 ? 17.649 -1.684 -7.108 1.00 79.31 98 GLU A C 1
ATOM 774 O O . GLU A 1 98 ? 17.836 -0.504 -6.818 1.00 79.31 98 GLU A O 1
ATOM 779 N N . GLU A 1 99 ? 18.115 -2.232 -8.231 1.00 71.00 99 GLU A N 1
ATOM 780 C CA . GLU A 1 99 ? 18.676 -1.443 -9.322 1.00 71.00 99 GLU A CA 1
ATOM 781 C C . GLU A 1 99 ? 17.665 -0.384 -9.787 1.00 71.00 99 GLU A C 1
ATOM 783 O O . GLU A 1 99 ? 16.453 -0.558 -9.629 1.00 71.00 99 GLU A O 1
ATOM 788 N N . GLN A 1 100 ? 18.171 0.681 -10.422 1.00 66.56 100 GLN A N 1
ATOM 789 C CA . GLN A 1 100 ? 17.448 1.908 -10.810 1.00 66.56 100 GLN A CA 1
ATOM 790 C C . GLN A 1 100 ? 16.095 1.704 -11.528 1.00 66.56 100 GLN A C 1
ATOM 792 O O . GLN A 1 100 ? 15.307 2.639 -11.617 1.00 66.56 100 GLN A O 1
ATOM 797 N N . ASN A 1 101 ? 15.795 0.498 -12.014 1.00 80.50 101 ASN A N 1
ATOM 798 C CA . ASN A 1 101 ? 14.622 0.196 -12.829 1.00 80.50 101 ASN A CA 1
ATOM 799 C C . ASN A 1 101 ? 13.445 -0.448 -12.072 1.00 80.50 101 ASN A C 1
ATOM 801 O O . ASN A 1 101 ? 12.431 -0.743 -12.706 1.00 80.50 101 ASN A O 1
ATOM 805 N N . PHE A 1 102 ? 13.560 -0.729 -10.765 1.00 89.56 102 PHE A N 1
ATOM 806 C CA . PHE A 1 102 ? 12.471 -1.253 -9.914 1.00 89.56 102 PHE A CA 1
ATOM 807 C C . PHE A 1 102 ? 11.666 -2.430 -10.515 1.00 89.56 102 PHE A C 1
ATOM 809 O O . PHE A 1 102 ? 10.457 -2.588 -10.308 1.00 89.56 102 PHE A O 1
ATOM 81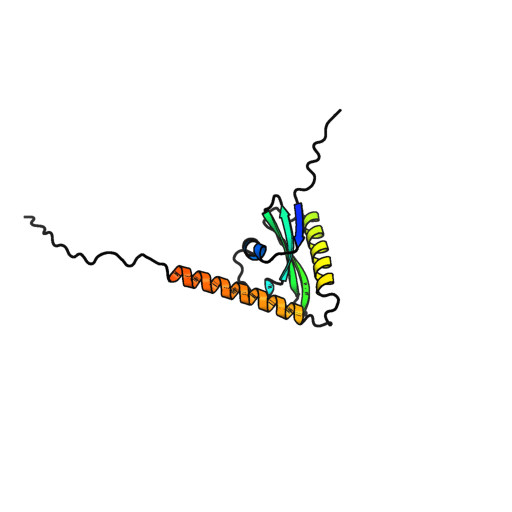6 N N . THR A 1 103 ? 12.318 -3.281 -11.314 1.00 90.06 103 THR A N 1
ATOM 817 C CA . THR A 1 103 ? 11.639 -4.322 -12.106 1.00 90.06 103 THR A CA 1
ATOM 818 C C . THR A 1 103 ? 10.972 -5.372 -11.217 1.00 90.06 103 THR A C 1
ATOM 820 O O . THR A 1 103 ? 9.946 -5.961 -11.577 1.00 90.06 103 THR A O 1
ATOM 823 N N . LYS A 1 104 ? 11.537 -5.628 -10.033 1.00 91.81 104 LYS A N 1
ATOM 824 C CA . LYS A 1 104 ? 10.965 -6.578 -9.078 1.00 91.81 104 LYS A CA 1
ATOM 825 C C . LYS A 1 104 ? 9.746 -5.970 -8.377 1.00 91.81 104 LYS A C 1
ATOM 827 O O . LYS A 1 104 ? 8.737 -6.675 -8.293 1.00 91.81 104 LYS A O 1
ATOM 832 N N . LEU A 1 105 ? 9.747 -4.679 -8.034 1.00 94.19 105 LEU A N 1
ATOM 833 C CA . LEU A 1 105 ? 8.525 -3.975 -7.626 1.00 94.19 105 LEU A CA 1
ATOM 834 C C . LEU A 1 105 ? 7.419 -4.049 -8.697 1.00 94.19 105 LEU A C 1
ATOM 836 O O . LEU A 1 105 ? 6.300 -4.462 -8.385 1.00 94.19 105 LEU A O 1
ATOM 840 N N . GLN A 1 106 ? 7.722 -3.729 -9.963 1.00 93.25 106 GLN A N 1
ATOM 841 C CA . GLN A 1 106 ? 6.750 -3.830 -11.069 1.00 93.25 106 GLN A CA 1
ATOM 842 C C . GLN A 1 106 ? 6.140 -5.234 -11.156 1.00 93.25 106 GLN A C 1
ATOM 844 O O . GLN A 1 106 ? 4.921 -5.408 -11.269 1.00 93.25 106 GLN A O 1
ATOM 849 N N . ARG A 1 107 ? 6.988 -6.265 -11.058 1.00 93.69 107 ARG A N 1
ATOM 850 C CA . ARG A 1 107 ? 6.555 -7.664 -11.070 1.00 93.69 107 ARG A CA 1
ATOM 851 C C . ARG A 1 107 ? 5.654 -7.989 -9.879 1.00 93.69 107 ARG A C 1
ATOM 853 O O . ARG A 1 107 ? 4.677 -8.714 -10.061 1.00 93.69 107 ARG A O 1
ATOM 860 N N . HIS A 1 108 ? 5.954 -7.481 -8.686 1.00 94.94 108 HIS A N 1
ATOM 861 C CA . HIS A 1 108 ? 5.125 -7.688 -7.497 1.00 94.94 108 HIS A CA 1
ATOM 862 C C . HIS A 1 108 ? 3.740 -7.054 -7.645 1.00 94.94 108 HIS A C 1
ATOM 864 O O . HIS A 1 108 ? 2.748 -7.750 -7.429 1.00 94.94 108 HIS A O 1
ATOM 870 N N . ILE A 1 109 ? 3.662 -5.796 -8.093 1.00 95.50 1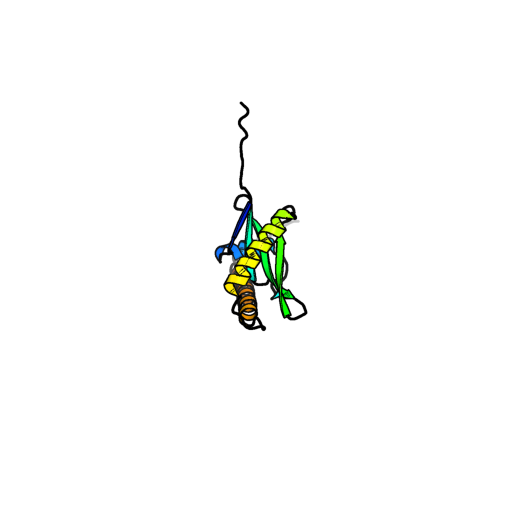09 ILE A N 1
ATOM 871 C CA . ILE A 1 109 ? 2.386 -5.103 -8.339 1.00 95.50 109 ILE A CA 1
ATOM 872 C C . ILE A 1 109 ? 1.542 -5.884 -9.351 1.00 95.50 109 ILE A C 1
ATOM 874 O O . ILE A 1 109 ? 0.373 -6.185 -9.096 1.00 95.50 109 ILE A O 1
ATOM 878 N N . LYS A 1 110 ? 2.145 -6.285 -10.478 1.00 95.38 110 LYS A N 1
ATOM 879 C CA . LYS A 1 110 ? 1.451 -7.053 -11.520 1.00 95.38 110 LYS A CA 1
ATOM 880 C C . LYS A 1 110 ? 0.943 -8.398 -11.001 1.00 95.38 110 LYS A C 1
ATOM 882 O O . LYS A 1 110 ? -0.199 -8.764 -11.264 1.00 95.38 110 LYS A O 1
ATOM 887 N N . ARG A 1 111 ? 1.767 -9.140 -10.252 1.00 94.94 111 ARG A N 1
ATOM 888 C CA . ARG A 1 111 ? 1.374 -10.441 -9.683 1.00 94.94 111 ARG A CA 1
ATOM 889 C C . ARG A 1 111 ? 0.234 -10.303 -8.681 1.00 94.94 111 ARG A C 1
ATOM 891 O O . ARG A 1 111 ? -0.712 -11.079 -8.768 1.00 94.94 111 ARG A O 1
ATOM 898 N N . LEU A 1 112 ? 0.312 -9.331 -7.771 1.00 94.88 112 LEU A N 1
ATOM 899 C CA . LEU A 1 112 ? -0.743 -9.076 -6.790 1.00 94.88 112 LEU A CA 1
ATOM 900 C C . LEU A 1 112 ? -2.060 -8.727 -7.485 1.00 94.88 112 LEU A C 1
ATOM 902 O O . LEU A 1 112 ? -3.083 -9.346 -7.214 1.00 94.88 112 LEU A O 1
ATOM 906 N N . THR A 1 113 ? -2.019 -7.783 -8.424 1.00 93.62 113 THR A N 1
ATOM 907 C CA . THR A 1 113 ? -3.212 -7.333 -9.152 1.00 93.62 113 THR A CA 1
ATOM 908 C C . THR A 1 113 ? -3.850 -8.482 -9.932 1.00 93.62 113 THR A C 1
ATOM 910 O O . THR A 1 113 ? -5.049 -8.715 -9.811 1.00 93.62 113 THR A O 1
ATOM 913 N N . ASN A 1 114 ? -3.053 -9.259 -10.673 1.00 93.94 114 ASN A N 1
ATOM 914 C CA . ASN A 1 114 ? -3.554 -10.414 -11.420 1.00 93.94 114 ASN A CA 1
ATOM 915 C C . ASN A 1 114 ? -4.195 -11.460 -10.504 1.00 93.94 114 ASN A C 1
ATOM 917 O O . ASN A 1 114 ? -5.237 -12.019 -10.844 1.00 93.94 114 ASN A O 1
ATOM 921 N N . TRP A 1 115 ? -3.583 -11.720 -9.345 1.00 93.12 115 TRP A N 1
ATOM 922 C CA . TRP A 1 115 ? -4.129 -12.647 -8.359 1.00 93.12 115 TRP A CA 1
ATOM 923 C C . TRP A 1 115 ? -5.492 -12.170 -7.838 1.00 93.12 115 TRP A C 1
ATOM 925 O O . TRP A 1 115 ? -6.437 -12.953 -7.830 1.00 93.12 115 TRP A O 1
ATOM 935 N N . LEU A 1 116 ? -5.621 -10.879 -7.514 1.00 91.38 116 LEU A N 1
ATOM 936 C CA . LEU A 1 116 ? -6.877 -10.279 -7.049 1.00 91.38 116 LEU A CA 1
ATOM 937 C C . LEU A 1 116 ? -7.986 -10.258 -8.112 1.00 91.38 116 LEU A C 1
ATOM 939 O O . LEU A 1 116 ? -9.163 -10.403 -7.783 1.00 91.38 116 LEU A O 1
ATOM 943 N N . ILE A 1 117 ? -7.636 -10.051 -9.384 1.00 90.75 117 ILE A N 1
ATOM 944 C CA . ILE A 1 117 ? -8.598 -10.124 -10.493 1.00 90.75 117 ILE A CA 1
ATOM 945 C C . ILE A 1 117 ? -9.091 -11.565 -10.647 1.00 90.75 117 ILE A C 1
ATOM 947 O O . ILE A 1 117 ? -10.296 -11.809 -10.653 1.00 90.75 117 ILE A O 1
ATOM 951 N N . THR A 1 118 ? -8.160 -12.521 -10.694 1.00 90.56 118 THR A N 1
ATOM 952 C CA . THR A 1 118 ? -8.479 -13.943 -10.884 1.00 90.56 118 THR A CA 1
ATOM 953 C C . THR A 1 118 ? -9.355 -14.477 -9.750 1.00 90.56 118 THR A C 1
ATOM 955 O O . THR A 1 118 ? -10.305 -15.211 -10.013 1.00 90.56 118 THR A O 1
ATOM 958 N N . SER A 1 119 ? -9.090 -14.080 -8.498 1.00 84.81 119 SER A N 1
ATOM 959 C CA . SER A 1 119 ? -9.904 -14.506 -7.355 1.00 84.81 119 SER A CA 1
ATOM 960 C C . SER A 1 119 ? -11.341 -13.982 -7.443 1.00 84.81 119 SER A C 1
ATOM 962 O O . SER A 1 119 ? -12.280 -14.740 -7.228 1.00 84.81 119 SER A O 1
ATOM 964 N N . LYS A 1 120 ? -11.542 -12.719 -7.849 1.00 79.00 120 LYS A N 1
ATOM 965 C CA . LYS A 1 120 ? -12.892 -12.153 -8.031 1.00 79.00 120 LYS A CA 1
ATOM 966 C C . LYS A 1 120 ? -13.683 -12.851 -9.139 1.00 79.00 120 LYS A C 1
ATOM 968 O O . LYS A 1 120 ? -14.898 -13.001 -9.033 1.00 79.00 120 LYS A O 1
ATOM 973 N N . GLU A 1 121 ? -13.018 -13.265 -10.215 1.00 79.50 121 GLU A N 1
ATOM 974 C CA . GLU A 1 121 ? -13.670 -14.005 -11.300 1.00 79.50 121 GLU A CA 1
ATOM 975 C C . GLU A 1 121 ? -14.124 -15.404 -10.872 1.00 79.50 121 GLU A C 1
ATOM 977 O O . GLU A 1 121 ? -15.144 -15.891 -11.362 1.00 79.50 121 GLU A O 1
ATOM 982 N N . GLN A 1 122 ? -13.380 -16.056 -9.975 1.00 72.19 122 GLN A N 1
ATOM 983 C CA . GLN A 1 122 ? -13.762 -17.353 -9.413 1.00 72.19 122 GLN A CA 1
ATOM 984 C C . GLN A 1 122 ? -15.010 -17.225 -8.535 1.00 72.19 122 GLN A C 1
ATOM 986 O O . GLN A 1 122 ? -15.970 -17.959 -8.767 1.00 72.19 122 GLN A O 1
ATOM 991 N N . ASP A 1 123 ? -15.059 -16.226 -7.649 1.00 74.19 123 ASP A N 1
ATOM 992 C CA . ASP A 1 123 ? -16.232 -15.955 -6.803 1.00 74.19 123 ASP A CA 1
ATOM 993 C C . ASP A 1 123 ? -17.505 -15.719 -7.644 1.00 74.19 123 ASP A C 1
ATOM 995 O O . ASP A 1 123 ? -18.586 -16.223 -7.332 1.00 74.19 123 ASP A O 1
ATOM 999 N N . LEU A 1 124 ? -17.385 -14.986 -8.760 1.00 70.25 124 LEU A N 1
ATOM 1000 C CA . LEU A 1 124 ? -18.498 -14.732 -9.685 1.00 70.25 124 LEU A CA 1
ATOM 1001 C C . LEU A 1 124 ? -18.966 -16.002 -10.411 1.00 70.25 124 LEU A C 1
ATOM 1003 O O . LEU A 1 124 ? -20.167 -16.201 -10.617 1.00 70.25 124 LEU A O 1
ATOM 1007 N N . LYS A 1 125 ? -18.035 -16.876 -10.804 1.00 69.12 125 LYS A N 1
ATOM 1008 C CA . LYS A 1 125 ? -18.374 -18.160 -11.430 1.00 69.12 125 LYS A CA 1
ATOM 1009 C C . LYS A 1 125 ? -19.089 -19.065 -10.427 1.00 69.12 125 LYS A C 1
ATOM 1011 O O . LYS A 1 125 ? -20.150 -19.587 -10.744 1.00 69.12 125 LYS A O 1
ATOM 1016 N N . GLU A 1 126 ? -18.608 -19.177 -9.196 1.00 68.12 126 GLU A N 1
ATOM 1017 C CA . GLU A 1 126 ? -19.268 -19.996 -8.169 1.00 68.12 126 GLU A CA 1
ATOM 1018 C C . GLU A 1 126 ? -20.668 -19.475 -7.802 1.00 68.12 126 GLU A C 1
ATOM 1020 O O . GLU A 1 126 ? -21.614 -20.262 -7.697 1.00 68.12 126 GLU A O 1
ATOM 1025 N N . ALA A 1 127 ? -20.847 -18.151 -7.725 1.00 65.88 127 ALA A N 1
ATOM 1026 C CA . ALA A 1 127 ? -22.150 -17.531 -7.476 1.00 65.88 127 ALA A CA 1
ATOM 1027 C C . ALA A 1 127 ? -23.175 -17.773 -8.601 1.00 65.88 127 ALA A C 1
ATOM 1029 O O . ALA A 1 127 ? -24.377 -17.830 -8.343 1.00 65.88 127 ALA A O 1
ATOM 1030 N N . THR A 1 128 ? -22.727 -17.931 -9.852 1.00 63.06 128 THR A N 1
ATOM 1031 C CA . THR A 1 128 ? -23.622 -18.225 -10.988 1.00 63.06 128 THR A CA 1
ATOM 1032 C C . THR A 1 128 ? -23.960 -19.712 -11.119 1.00 63.06 128 THR A C 1
ATOM 1034 O O . THR A 1 128 ? -25.041 -20.039 -11.612 1.00 63.06 128 THR A O 1
ATOM 1037 N N . PHE A 1 129 ? -23.096 -20.612 -10.636 1.00 56.78 129 PHE A N 1
ATOM 1038 C CA . PHE A 1 129 ? -23.349 -22.058 -10.638 1.00 56.78 129 PHE A CA 1
ATOM 1039 C C . PHE A 1 129 ? -24.332 -22.503 -9.537 1.00 56.78 129 PHE A C 1
ATOM 1041 O O . PHE A 1 129 ? -25.127 -23.414 -9.767 1.00 56.78 129 PHE A O 1
ATOM 1048 N N . TYR A 1 130 ? -24.358 -21.837 -8.377 1.00 47.94 130 TYR A N 1
ATOM 1049 C CA . TYR A 1 130 ? -25.320 -22.106 -7.297 1.00 47.94 130 TYR A CA 1
ATOM 1050 C C . TYR A 1 130 ? -26.580 -21.226 -7.397 1.00 47.94 130 TYR A C 1
ATOM 1052 O O . TYR A 1 130 ? -26.876 -20.418 -6.519 1.00 47.94 130 TYR A O 1
ATOM 1060 N N . ASN A 1 131 ? -27.382 -21.411 -8.450 1.00 49.66 131 ASN A N 1
ATOM 1061 C CA . ASN A 1 131 ? -28.766 -20.922 -8.469 1.00 49.66 131 ASN A CA 1
ATOM 1062 C C . ASN A 1 131 ? -29.750 -22.104 -8.341 1.00 49.66 131 ASN A C 1
ATOM 1064 O O . ASN A 1 131 ? -30.074 -22.737 -9.347 1.00 49.66 131 ASN A O 1
ATOM 1068 N N . PRO A 1 132 ? -30.272 -22.421 -7.137 1.00 48.28 132 PRO A N 1
ATOM 1069 C CA . PRO A 1 132 ? -31.184 -23.551 -6.939 1.00 48.28 132 PRO A CA 1
ATOM 1070 C C . PRO A 1 132 ? -32.603 -23.318 -7.499 1.00 48.28 132 PRO A C 1
ATOM 1072 O O . PRO A 1 132 ? -33.460 -24.196 -7.396 1.00 48.28 132 PRO A O 1
ATOM 1075 N N . LYS A 1 133 ? -32.894 -22.178 -8.146 1.00 50.06 133 LYS A N 1
ATOM 1076 C CA . LYS A 1 133 ? -34.206 -21.914 -8.766 1.00 50.06 133 LYS A CA 1
ATOM 1077 C C . LYS A 1 133 ? -34.334 -22.499 -10.179 1.00 50.06 133 LYS A C 1
ATOM 1079 O O . LYS A 1 133 ? -34.652 -21.796 -11.131 1.00 50.06 133 LYS A O 1
ATOM 1084 N N . ARG A 1 134 ? -34.145 -23.813 -10.307 1.00 47.81 134 ARG A N 1
ATOM 1085 C CA . ARG A 1 134 ? -34.693 -24.631 -11.408 1.00 47.81 134 ARG A CA 1
ATOM 1086 C C . ARG A 1 134 ? -35.156 -25.996 -10.881 1.00 47.81 134 ARG A C 1
ATOM 1088 O O . ARG A 1 134 ? -34.849 -27.040 -11.433 1.00 47.81 134 ARG A O 1
ATOM 1095 N N . SER A 1 135 ? -35.935 -25.983 -9.802 1.00 50.28 135 SER A N 1
ATOM 1096 C CA . SER A 1 135 ? -36.861 -27.077 -9.499 1.00 50.28 135 SER A CA 1
ATOM 1097 C C . SER A 1 135 ? -38.210 -26.475 -9.108 1.00 50.28 135 SER A C 1
ATOM 1099 O O . SER A 1 135 ? -38.426 -26.020 -7.993 1.00 50.28 135 SER A O 1
ATOM 1101 N N . ALA A 1 136 ? -39.104 -26.362 -10.085 1.00 44.53 136 ALA A N 1
ATOM 1102 C CA . ALA A 1 136 ? -40.514 -26.096 -9.842 1.00 44.53 136 ALA A CA 1
ATOM 1103 C C . ALA A 1 136 ? -41.316 -26.709 -10.994 1.00 44.53 136 ALA A C 1
ATOM 1105 O O . ALA A 1 136 ? -41.475 -26.114 -12.054 1.00 44.53 136 ALA A O 1
ATOM 1106 N N . GLY A 1 137 ? -41.705 -27.963 -10.759 1.00 41.88 137 GLY A N 1
ATOM 1107 C CA . GLY A 1 137 ? -42.945 -28.605 -11.188 1.00 41.88 137 GLY A CA 1
ATOM 1108 C C . GLY A 1 137 ? -43.506 -28.272 -12.565 1.00 41.88 137 GLY A C 1
ATOM 1109 O O . GLY A 1 137 ? -44.289 -27.340 -12.716 1.00 41.88 137 GLY A O 1
ATOM 1110 N N . SER A 1 138 ? -43.279 -29.179 -13.514 1.00 46.09 138 SER A N 1
ATOM 1111 C CA . SER A 1 138 ? -44.344 -29.512 -14.457 1.00 46.09 138 SER A CA 1
ATOM 1112 C C . SER A 1 138 ? -45.441 -30.232 -13.666 1.00 46.09 138 SER A C 1
ATOM 1114 O O . SER A 1 138 ? -45.277 -31.371 -13.232 1.00 46.09 138 SER A O 1
ATOM 1116 N N . SER A 1 139 ? -46.535 -29.535 -13.383 1.00 41.00 139 SER A N 1
ATOM 1117 C CA . SER A 1 139 ? -47.787 -30.126 -12.911 1.00 41.00 139 SER A CA 1
ATOM 1118 C C . SER A 1 139 ? -48.920 -29.403 -13.613 1.00 41.00 139 SER A C 1
ATOM 1120 O O . SER A 1 139 ? -49.437 -28.389 -13.153 1.00 41.00 139 SER A O 1
ATOM 1122 N N . ILE A 1 140 ? -49.261 -29.922 -14.788 1.00 46.31 140 ILE A N 1
ATOM 1123 C CA . ILE A 1 140 ? -50.505 -29.602 -15.474 1.00 46.31 140 ILE A CA 1
ATOM 1124 C C . ILE A 1 140 ? -51.614 -30.289 -14.674 1.00 46.31 140 ILE A C 1
ATOM 1126 O O . ILE A 1 140 ? -51.669 -31.516 -14.624 1.00 46.31 140 ILE A O 1
ATOM 1130 N N . SER A 1 141 ? -52.485 -29.505 -14.042 1.00 39.16 141 SER A N 1
ATOM 1131 C CA . SER A 1 141 ? -53.760 -29.987 -13.511 1.00 39.16 141 SER A CA 1
ATOM 1132 C C . SER A 1 141 ? -54.895 -29.173 -14.125 1.00 39.16 141 SER A C 1
ATOM 1134 O O . SER A 1 141 ? -54.877 -27.944 -14.139 1.00 39.16 141 SER A O 1
ATOM 1136 N N . TRP A 1 142 ? -55.840 -29.901 -14.715 1.00 41.62 142 TRP A N 1
ATOM 1137 C CA . TRP A 1 142 ? -57.098 -29.410 -15.257 1.00 41.62 142 TRP A CA 1
ATOM 1138 C C . TRP A 1 142 ? -58.076 -29.119 -14.113 1.00 41.62 142 TRP A C 1
ATOM 1140 O O . TRP A 1 142 ? -58.312 -29.986 -13.276 1.00 41.62 142 TRP A O 1
ATOM 1150 N N . ALA A 1 143 ? -58.714 -27.950 -14.133 1.00 42.12 143 ALA A N 1
ATOM 1151 C CA . ALA A 1 143 ? -59.988 -27.721 -13.457 1.00 42.12 143 ALA A CA 1
ATOM 1152 C C . ALA A 1 143 ? -60.805 -26.706 -14.268 1.00 42.12 143 ALA A C 1
ATOM 1154 O O . ALA A 1 143 ? -60.331 -25.616 -14.585 1.00 42.12 143 ALA A O 1
ATOM 1155 N N . GLY A 1 144 ? -62.000 -27.137 -14.673 1.00 42.22 144 GLY A N 1
ATOM 1156 C CA . GLY A 1 144 ? -62.875 -26.446 -15.608 1.00 42.22 144 GLY A CA 1
ATOM 1157 C C . GLY A 1 144 ? -63.583 -25.213 -15.054 1.00 42.22 144 GLY A C 1
ATOM 1158 O O . GLY A 1 144 ? -63.631 -24.964 -13.852 1.00 42.22 144 GLY A O 1
ATOM 1159 N N . SER A 1 145 ? -64.195 -24.474 -15.977 1.00 40.47 145 SER A N 1
ATOM 1160 C CA . SER A 1 145 ? -65.156 -23.418 -15.679 1.00 40.47 145 SER A CA 1
ATOM 1161 C C . SER A 1 145 ? -66.358 -23.567 -16.611 1.00 40.47 145 SER A C 1
ATOM 1163 O O . SER A 1 145 ? -66.324 -23.176 -17.775 1.00 40.47 145 SER A O 1
ATOM 1165 N N . LEU A 1 146 ? -67.405 -24.195 -16.076 1.00 46.50 146 LEU A N 1
ATOM 1166 C CA . LEU A 1 146 ? -68.796 -24.004 -16.474 1.00 46.50 146 LEU A CA 1
ATOM 1167 C C . LEU A 1 146 ? -69.244 -22.654 -15.910 1.00 46.50 146 LEU A C 1
ATOM 1169 O O . LEU A 1 146 ? -69.253 -22.522 -14.688 1.00 46.50 146 LEU A O 1
ATOM 1173 N N . LYS A 1 147 ? -69.678 -21.712 -16.754 1.00 46.66 147 LYS A N 1
ATOM 1174 C CA . LYS A 1 147 ? -70.701 -20.716 -16.391 1.00 46.66 147 LYS A CA 1
ATOM 1175 C C . LYS A 1 147 ? -71.520 -20.287 -17.616 1.00 46.66 147 LYS A C 1
ATOM 1177 O O . LYS A 1 147 ? -70.962 -19.694 -18.530 1.00 46.66 147 LYS A O 1
ATOM 1182 N N . ASN A 1 148 ? -72.815 -20.599 -17.491 1.00 47.50 148 ASN A N 1
ATOM 1183 C CA . ASN A 1 148 ? -74.055 -20.071 -18.081 1.00 47.50 148 ASN A CA 1
ATOM 1184 C C . ASN A 1 148 ? -74.171 -19.867 -19.591 1.00 47.50 148 ASN A C 1
ATOM 1186 O O . ASN A 1 148 ? -73.602 -18.889 -20.111 1.00 47.50 148 ASN A O 1
#

pLDDT: mean 81.67, std 19.42, range [36.41, 97.94]

Secondary structure (DSSP, 8-state):
---------SEEEEE--GGGHHHHHHHH-S---SGGG-EEEEEEEETTEEEEEEEEEE-TTS-EEEEEEE-TT---HHHHHHHHHHHHHHHHHHHTTS-TT-HHHHHHHHHHHHHHHHHHHHHHHHHHH-------------------

Sequence (148 aa):
MNTTHTTTSHSKVRNVHLADLSKIIAVYGNKPLSTDFGLPLALLEYCKEICGYAFVTFNSFNEPQILTHFKQGFETVATKQLLNDYANEVFVSLYANEEQNFTKLQRHIKRLTNWLITSKEQDLKEATFYNPKRSAGSSISWAGSLKN

Radius of gyration: 25.02 Å; chains: 1; bounding box: 93×46×61 Å